Protein AF-A0A6V7K4S0-F1 (afdb_monomer)

Solvent-accessible surface area (backbone atoms only — not comparable to full-atom values): 2831 Å² total; per-residue (Å²): 135,70,84,84,64,41,38,41,32,20,64,19,88,43,89,90,33,57,74,76,46,78,37,41,93,86,66,82,85,86,87,88,73,92,63,99,45,71,32,78,49,112

Secondary structure (DSSP, 8-state):
--SSS-EEEESSSSTTS-EEEEE-TT--------SS--EEE-

InterPro domains:
  IPR035914 Spermadhesin, CUB domain superfamily [G3DSA:2.60.120.290] (1-42)
  IPR035914 Spermadhesin, CUB domain superfam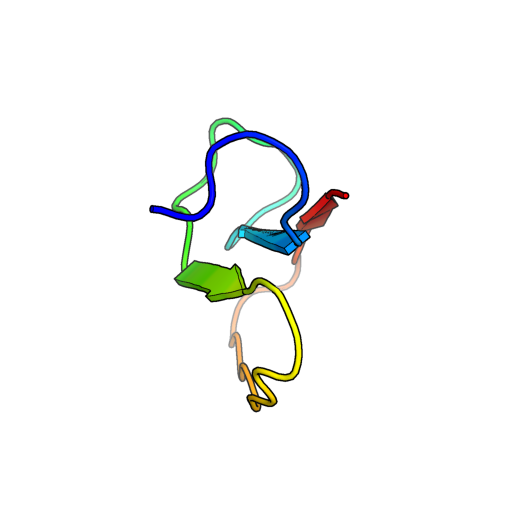ily [SSF49854] (2-42)

Foldseek 3Di:
DLPPDWKWKFQADDPVGDTPDIGDDPDDDDDDHPDPDM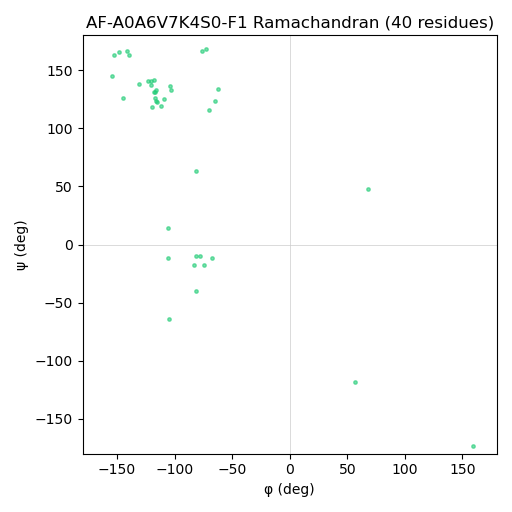DIDD

Radius of gyration: 10.33 Å; Cα contacts (8 Å, |Δi|>4): 66; chains: 1; bounding box: 26×18×24 Å

Organism: NCBI:txid1563983

Nearest PDB structures (foldseek):
  6gh8-assembly2_C  TM=7.181E-01  e=4.911E-01  Homo sapiens
  2qql-assembly1_A  TM=7.175E-01  e=6.840E-01  Homo sapiens
  2qqk-assembly1_A  TM=7.122E-01  e=1.018E+00  Homo sapiens
  7f57-assembly1_E  TM=6.485E-01  e=1.417E+00  Rattus norvegicus
  7f5a-assembly1_E  TM=6.132E-01  e=2.573E+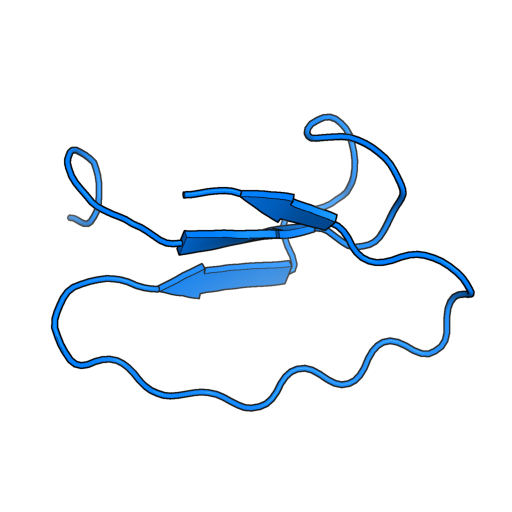00  Rattus norvegicus

pLDDT: mean 94.73, std 5.26, range [67.62, 98.19]

Sequence (42 aa):
HCTNDYIAVYAGPSTSSTMLKMLCSSEKTTVVHLGPELLIEF

Mean predicted aligned error: 2.74 Å

Structure (mmCIF, N/CA/C/O backbone):
data_AF-A0A6V7K4S0-F1
#
_entry.id   AF-A0A6V7K4S0-F1
#
loop_
_atom_site.group_PDB
_atom_site.id
_atom_site.type_symbol
_atom_site.label_atom_id
_atom_site.label_alt_id
_atom_site.label_comp_id
_atom_site.label_asym_id
_atom_site.label_entity_id
_atom_site.label_seq_id
_atom_site.pdbx_PDB_ins_code
_atom_site.Cartn_x
_atom_site.Cartn_y
_atom_site.Cartn_z
_atom_site.occupancy
_atom_site.B_iso_or_equiv
_atom_site.auth_seq_id
_atom_site.auth_comp_id
_atom_site.auth_asym_id
_atom_site.auth_atom_id
_atom_site.pdbx_PDB_model_num
ATOM 1 N N . HIS A 1 1 ? 14.634 0.663 -4.708 1.00 67.62 1 HIS A N 1
ATOM 2 C CA . HIS A 1 1 ? 13.732 0.399 -5.850 1.00 67.62 1 HIS A CA 1
ATOM 3 C C . HIS A 1 1 ? 12.299 0.626 -5.370 1.00 67.62 1 HIS A C 1
ATOM 5 O O . HIS A 1 1 ? 12.029 0.231 -4.247 1.00 67.62 1 HIS A O 1
ATOM 11 N N . CYS A 1 2 ? 11.455 1.311 -6.159 1.00 82.12 2 CYS A N 1
ATOM 12 C CA . CYS A 1 2 ? 10.139 1.876 -5.774 1.00 82.12 2 CYS A CA 1
ATOM 13 C C . CYS A 1 2 ? 10.176 3.053 -4.761 1.00 82.12 2 CYS A C 1
ATOM 15 O O . CYS A 1 2 ? 9.459 3.034 -3.774 1.00 82.12 2 CYS A O 1
ATOM 17 N N . THR A 1 3 ? 11.023 4.071 -4.964 1.00 86.00 3 THR A N 1
ATOM 18 C CA . THR A 1 3 ? 11.107 5.244 -4.051 1.00 86.00 3 THR A CA 1
ATOM 19 C C . THR A 1 3 ? 10.485 6.528 -4.599 1.00 86.00 3 THR A C 1
ATOM 21 O O . THR A 1 3 ? 10.370 7.489 -3.849 1.00 86.00 3 THR A O 1
ATOM 24 N N . ASN A 1 4 ? 10.140 6.560 -5.891 1.00 89.56 4 ASN A N 1
ATOM 25 C CA . ASN A 1 4 ? 9.627 7.762 -6.557 1.00 89.56 4 ASN A CA 1
ATOM 26 C C . ASN A 1 4 ? 8.117 7.640 -6.770 1.00 89.56 4 ASN A C 1
ATOM 28 O O . ASN A 1 4 ? 7.367 8.366 -6.137 1.00 89.56 4 ASN A O 1
ATOM 32 N N . ASP A 1 5 ? 7.703 6.660 -7.579 1.00 93.44 5 ASP A N 1
ATOM 33 C CA . ASP A 1 5 ? 6.297 6.391 -7.876 1.00 93.44 5 ASP A CA 1
ATOM 34 C C . ASP A 1 5 ? 5.953 4.975 -7.414 1.00 93.44 5 ASP A C 1
ATOM 36 O O . ASP A 1 5 ? 6.547 3.992 -7.883 1.00 93.44 5 ASP A O 1
ATOM 40 N N . TYR A 1 6 ? 5.020 4.864 -6.476 1.00 96.19 6 TYR A N 1
ATOM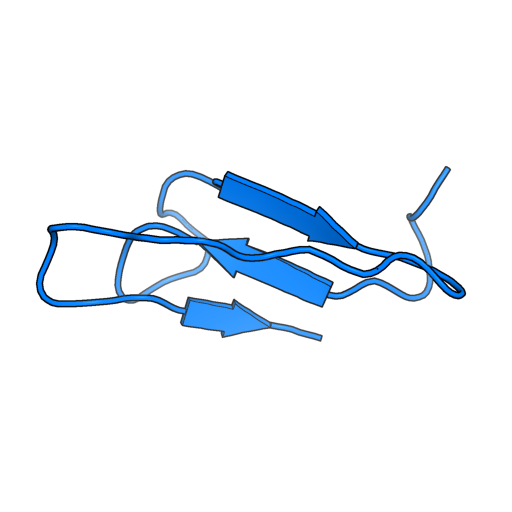 41 C CA . TYR A 1 6 ? 4.544 3.586 -5.971 1.00 96.19 6 TYR A CA 1
ATOM 42 C C . TYR A 1 6 ? 3.112 3.708 -5.457 1.00 96.19 6 TYR A C 1
ATOM 44 O O . TYR A 1 6 ? 2.618 4.792 -5.210 1.00 96.19 6 TYR A O 1
ATOM 52 N N . ILE A 1 7 ? 2.441 2.574 -5.301 1.00 96.75 7 ILE A N 1
ATOM 53 C CA . ILE A 1 7 ? 1.201 2.469 -4.536 1.00 96.75 7 ILE A CA 1
ATOM 54 C C . ILE A 1 7 ? 1.532 1.700 -3.267 1.00 96.75 7 ILE A C 1
ATOM 56 O O . ILE A 1 7 ? 2.052 0.583 -3.346 1.00 96.75 7 ILE A O 1
ATOM 60 N N . ALA A 1 8 ? 1.223 2.267 -2.107 1.00 96.81 8 ALA A N 1
ATOM 61 C CA . ALA A 1 8 ? 1.308 1.580 -0.829 1.00 96.81 8 ALA A CA 1
ATOM 62 C C . ALA A 1 8 ? -0.084 1.187 -0.329 1.00 96.81 8 ALA A C 1
ATOM 64 O O . ALA A 1 8 ? -1.050 1.943 -0.408 1.00 96.81 8 ALA A O 1
ATOM 65 N N . VAL A 1 9 ? -0.180 -0.037 0.180 1.00 97.62 9 VAL A N 1
ATOM 66 C CA . VAL A 1 9 ? -1.402 -0.616 0.736 1.00 97.62 9 VAL A CA 1
ATOM 67 C C . VAL A 1 9 ? -1.174 -0.876 2.216 1.00 97.62 9 VAL A C 1
ATOM 69 O O . VAL A 1 9 ? -0.254 -1.617 2.566 1.00 97.62 9 VAL A O 1
ATOM 72 N N . TYR A 1 10 ? -2.022 -0.322 3.078 1.00 98.19 10 TYR A N 1
ATOM 73 C CA . TYR A 1 10 ? -1.906 -0.420 4.533 1.00 98.19 10 TYR A CA 1
ATOM 74 C C . TYR A 1 10 ? -3.115 -1.132 5.155 1.00 98.19 10 TYR A C 1
ATOM 76 O O . TYR A 1 10 ? -4.257 -0.933 4.741 1.00 98.19 10 TYR A O 1
ATOM 84 N N . ALA A 1 11 ? -2.859 -1.954 6.176 1.00 97.75 11 ALA A N 1
ATOM 85 C CA . ALA A 1 11 ? -3.859 -2.684 6.960 1.00 97.75 11 ALA A CA 1
ATOM 86 C C . ALA A 1 11 ? -4.490 -1.805 8.054 1.00 97.75 11 ALA A C 1
ATOM 88 O O . ALA A 1 11 ? -4.278 -2.043 9.244 1.00 97.75 11 ALA A O 1
ATOM 89 N N . GLY A 1 12 ? -5.195 -0.749 7.659 1.00 97.50 12 GLY A N 1
ATOM 90 C CA . GLY A 1 12 ? -5.845 0.168 8.589 1.00 97.50 12 GLY A CA 1
ATOM 91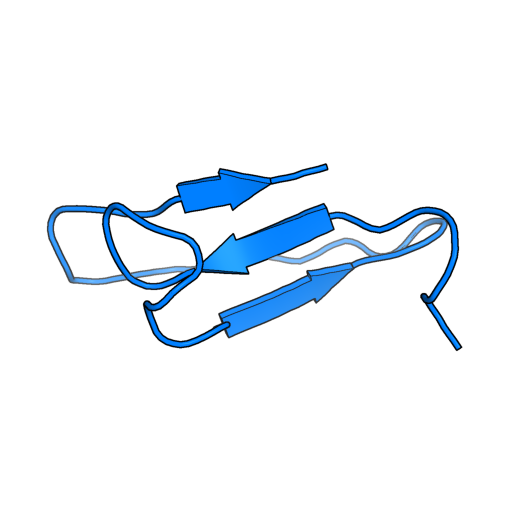 C C . GLY A 1 12 ? -6.153 1.528 7.963 1.00 97.50 12 GLY A C 1
ATOM 92 O O . GLY A 1 12 ? -5.961 1.706 6.760 1.00 97.50 12 GLY A O 1
ATOM 93 N N . PRO A 1 13 ? -6.626 2.494 8.766 1.00 97.31 13 PRO A N 1
ATOM 94 C CA . PRO A 1 13 ? -7.152 3.769 8.272 1.00 97.31 13 PRO A CA 1
ATOM 95 C C . PRO A 1 13 ? -6.084 4.824 7.948 1.00 97.31 13 PRO A C 1
ATOM 97 O O . PRO A 1 13 ? -6.407 5.870 7.391 1.00 97.31 13 PRO A O 1
ATOM 100 N N . SER A 1 14 ? -4.821 4.600 8.321 1.00 97.69 14 SER A N 1
ATOM 101 C CA . SER A 1 14 ? -3.737 5.587 8.200 1.00 97.69 14 SER A CA 1
ATOM 102 C C . SER A 1 14 ? -2.418 4.958 7.746 1.00 97.69 14 SER A C 1
ATOM 104 O O . SER A 1 14 ? -2.199 3.756 7.907 1.00 97.69 14 SER A O 1
ATOM 106 N N . THR A 1 15 ? -1.488 5.791 7.274 1.00 97.56 15 THR A N 1
ATOM 107 C CA . THR A 1 15 ? -0.126 5.395 6.864 1.00 97.56 15 THR A CA 1
ATOM 108 C C . THR A 1 15 ? 0.767 4.937 8.020 1.00 97.56 15 THR A C 1
ATOM 110 O O . THR A 1 15 ? 1.819 4.346 7.794 1.00 97.56 15 THR A O 1
ATOM 113 N N . SER A 1 16 ? 0.346 5.154 9.272 1.00 97.69 16 SER A N 1
ATOM 114 C CA . SER A 1 16 ? 0.992 4.561 10.449 1.00 97.69 16 SER A CA 1
ATOM 115 C C . SER A 1 16 ? 0.616 3.090 10.665 1.00 97.69 16 SER A C 1
ATOM 117 O O . SER A 1 16 ? 1.194 2.435 11.531 1.00 97.69 16 SER A O 1
ATOM 119 N N . SER A 1 17 ? -0.375 2.576 9.931 1.00 97.94 17 SER A N 1
ATOM 120 C CA . SER A 1 17 ? -0.773 1.165 9.973 1.00 97.94 17 SER A CA 1
ATOM 121 C C . SER A 1 17 ? 0.270 0.287 9.270 1.00 97.94 17 SER A C 1
ATOM 123 O O . SER A 1 17 ? 1.161 0.771 8.575 1.00 97.94 17 SER A O 1
ATOM 125 N N . THR A 1 18 ? 0.181 -1.033 9.426 1.00 97.25 18 THR A N 1
ATOM 126 C CA . THR A 1 18 ? 1.137 -1.950 8.789 1.00 97.25 18 THR A CA 1
ATOM 127 C C . THR A 1 18 ? 1.018 -1.905 7.264 1.00 97.25 18 THR A C 1
ATOM 129 O O . THR A 1 18 ? -0.050 -2.188 6.720 1.00 97.25 18 THR A O 1
ATOM 132 N N . MET A 1 19 ? 2.119 -1.609 6.566 1.00 96.88 19 MET A N 1
ATOM 133 C CA . MET A 1 19 ? 2.183 -1.700 5.105 1.00 96.88 19 MET A CA 1
ATOM 134 C C . MET A 1 19 ? 2.152 -3.171 4.675 1.00 96.88 19 MET A C 1
ATOM 136 O O . MET A 1 19 ? 3.061 -3.941 4.976 1.00 96.88 19 MET A O 1
ATOM 140 N N . LEU A 1 20 ? 1.100 -3.557 3.962 1.00 96.75 20 LEU A N 1
ATOM 141 C CA . LEU A 1 20 ? 0.915 -4.899 3.418 1.00 96.75 20 LEU A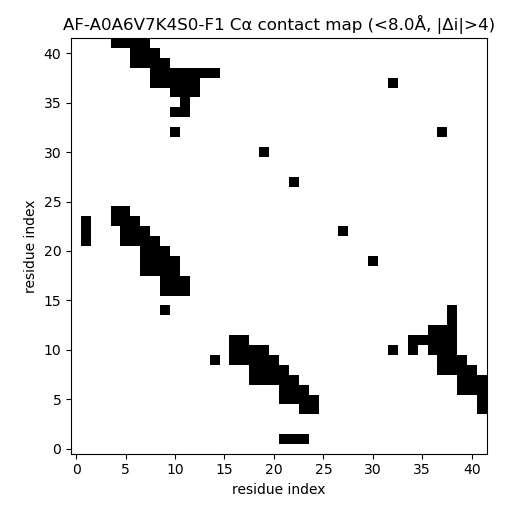 CA 1
ATOM 142 C C . LEU A 1 20 ? 1.687 -5.090 2.117 1.00 96.75 20 LEU A C 1
ATOM 144 O O . LEU A 1 20 ? 2.243 -6.160 1.863 1.00 96.75 20 LEU A O 1
ATOM 148 N N . LYS A 1 21 ? 1.689 -4.065 1.262 1.00 96.00 21 LYS A N 1
ATOM 149 C CA . LYS A 1 21 ? 2.313 -4.137 -0.054 1.00 96.00 21 LYS A CA 1
ATOM 150 C C . LYS A 1 21 ? 2.725 -2.755 -0.535 1.00 96.00 21 LYS A C 1
ATOM 152 O O . LYS A 1 21 ? 2.017 -1.782 -0.308 1.00 96.00 21 LYS A O 1
ATOM 157 N N . MET A 1 22 ? 3.841 -2.722 -1.249 1.00 95.75 22 MET A N 1
ATOM 158 C CA . MET A 1 22 ? 4.243 -1.624 -2.114 1.00 95.75 22 MET A CA 1
ATOM 159 C C . MET A 1 22 ? 4.274 -2.170 -3.541 1.00 95.75 22 MET A C 1
ATOM 161 O O . MET A 1 22 ? 4.769 -3.280 -3.756 1.00 95.75 22 MET A O 1
ATOM 165 N N . LEU A 1 23 ? 3.687 -1.432 -4.474 1.00 96.00 23 LEU A N 1
ATOM 166 C CA . LEU A 1 23 ? 3.628 -1.760 -5.894 1.00 96.00 23 LEU A CA 1
ATOM 167 C C . LEU A 1 23 ? 4.291 -0.638 -6.671 1.00 96.00 23 LEU A C 1
ATOM 169 O O . LEU A 1 23 ? 4.018 0.526 -6.396 1.00 96.00 23 LEU A 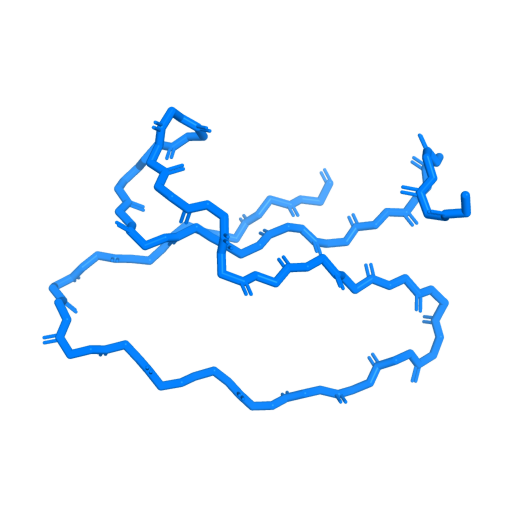O 1
ATOM 173 N N . CYS A 1 24 ? 5.101 -0.958 -7.670 1.00 95.06 24 CYS A N 1
ATOM 174 C CA . CYS A 1 24 ? 5.556 0.052 -8.619 1.00 95.06 24 CYS A CA 1
ATOM 175 C C . CYS A 1 24 ? 5.611 -0.481 -10.055 1.00 95.06 24 CYS A C 1
ATOM 177 O O . CYS A 1 24 ? 5.524 -1.684 -10.303 1.00 95.06 24 CYS A O 1
ATOM 179 N N . SER A 1 25 ? 5.744 0.426 -11.028 1.00 92.69 25 SER A N 1
ATOM 180 C CA . SER A 1 25 ? 5.792 0.088 -12.456 1.00 92.69 25 SER A CA 1
ATOM 181 C C . SER A 1 25 ? 4.552 -0.701 -12.923 1.00 92.69 25 SER A C 1
ATOM 183 O O . SER A 1 25 ? 3.440 -0.186 -12.880 1.00 92.69 25 SER A O 1
ATOM 185 N N . SER A 1 26 ? 4.733 -1.931 -13.408 1.00 93.81 26 SER A N 1
ATOM 186 C CA . SER A 1 26 ? 3.683 -2.789 -13.968 1.00 93.81 26 SER A CA 1
ATOM 187 C C . SER A 1 26 ? 3.283 -3.937 -13.036 1.00 93.81 26 SER A C 1
ATOM 189 O O . SER A 1 26 ? 2.609 -4.878 -13.465 1.00 93.81 26 SER A O 1
ATOM 191 N N . GLU A 1 27 ? 3.685 -3.869 -11.764 1.00 94.56 27 GLU A N 1
ATOM 192 C CA . GLU A 1 27 ? 3.329 -4.870 -10.766 1.00 94.56 27 GLU A CA 1
ATOM 193 C C . GLU A 1 27 ? 1.814 -4.933 -10.553 1.00 94.56 27 GLU A C 1
ATOM 195 O O . GLU A 1 27 ? 1.127 -3.925 -10.391 1.00 94.56 27 GLU A O 1
ATOM 200 N N . LYS A 1 28 ? 1.289 -6.159 -10.530 1.00 94.44 28 LYS A N 1
ATOM 201 C CA . LYS A 1 28 ? -0.114 -6.451 -10.239 1.00 94.44 28 LYS A CA 1
ATOM 202 C C . LYS A 1 28 ? -0.177 -7.404 -9.062 1.00 94.44 28 LYS A C 1
ATOM 204 O O . LYS A 1 28 ? 0.626 -8.329 -8.965 1.00 94.44 28 LYS A O 1
ATOM 209 N N . THR A 1 29 ? -1.146 -7.194 -8.182 1.00 95.06 29 THR A N 1
ATOM 210 C CA . THR A 1 29 ? -1.342 -8.042 -7.007 1.00 95.06 29 THR A CA 1
ATOM 211 C C . THR A 1 29 ? -2.815 -8.114 -6.634 1.00 95.06 29 THR A C 1
ATOM 213 O O . THR A 1 29 ? -3.620 -7.275 -7.039 1.00 95.06 29 THR A O 1
ATOM 216 N N . THR A 1 30 ? -3.144 -9.081 -5.788 1.00 95.81 30 THR A N 1
ATOM 217 C CA . THR A 1 30 ? -4.399 -9.120 -5.042 1.00 95.81 30 THR A CA 1
ATOM 218 C C . THR A 1 30 ? -4.060 -9.070 -3.560 1.00 95.81 30 THR A C 1
ATOM 220 O O . THR A 1 30 ? -3.181 -9.800 -3.107 1.00 95.81 30 THR A O 1
ATOM 223 N N . VAL A 1 31 ? -4.725 -8.192 -2.813 1.00 95.12 31 VAL A N 1
ATOM 224 C CA . VAL A 1 31 ? -4.605 -8.107 -1.354 1.00 95.12 31 VAL A CA 1
ATOM 225 C C . VAL A 1 31 ? -5.970 -8.426 -0.765 1.00 95.12 31 VAL A C 1
ATOM 227 O O . VAL A 1 31 ? -6.964 -7.810 -1.136 1.00 95.12 31 VAL A O 1
ATOM 230 N N . VAL A 1 32 ? -6.010 -9.399 0.143 1.00 95.38 32 VAL A N 1
ATOM 231 C CA . VAL A 1 32 ? -7.196 -9.719 0.941 1.00 95.38 32 VAL A CA 1
ATOM 232 C C . VAL A 1 32 ? -6.877 -9.344 2.379 1.00 95.38 32 VAL A C 1
ATOM 234 O O . VAL A 1 32 ? -5.931 -9.871 2.962 1.00 95.38 32 VAL A O 1
ATOM 237 N N . HIS A 1 33 ? -7.655 -8.424 2.939 1.00 94.94 33 HIS A N 1
ATOM 238 C CA . HIS A 1 33 ? -7.558 -8.029 4.336 1.00 94.94 33 HIS A CA 1
ATOM 239 C C . HIS A 1 33 ? -8.867 -8.381 5.041 1.00 94.94 33 HIS A C 1
ATOM 241 O O . HIS A 1 33 ? -9.943 -8.104 4.522 1.00 94.94 33 HIS A O 1
ATOM 247 N N . LEU A 1 34 ? -8.767 -9.039 6.198 1.00 95.25 34 LEU A N 1
ATOM 248 C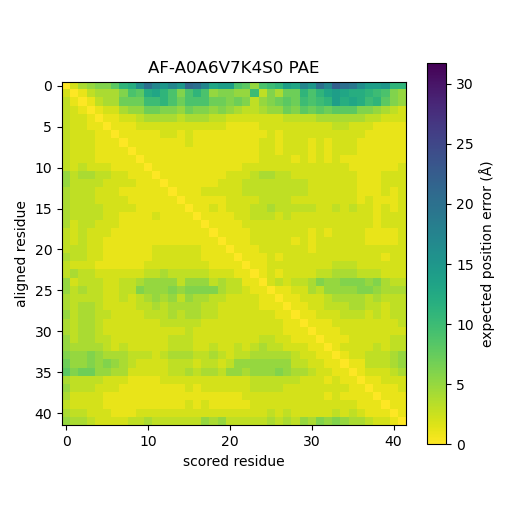 CA . LEU A 1 34 ? -9.933 -9.464 6.981 1.00 95.25 34 LEU A CA 1
ATOM 249 C C . LEU A 1 34 ? -10.477 -8.348 7.881 1.00 95.25 34 LEU A C 1
ATOM 251 O O . LEU A 1 34 ? -11.591 -8.463 8.387 1.00 95.25 34 LEU A O 1
ATOM 255 N N . GLY A 1 35 ? -9.674 -7.310 8.128 1.00 93.56 35 GLY A N 1
ATOM 256 C CA . GLY A 1 35 ? -10.078 -6.168 8.932 1.00 93.56 35 GLY A CA 1
ATOM 257 C C . GLY A 1 35 ? -11.018 -5.223 8.180 1.00 93.56 35 GLY A C 1
ATOM 258 O O . GLY A 1 35 ? -11.157 -5.314 6.959 1.00 93.56 35 GLY A O 1
ATOM 259 N N . PRO A 1 36 ? -11.667 -4.306 8.912 1.00 96.44 36 PRO A N 1
ATOM 260 C CA . PRO A 1 36 ? -12.694 -3.428 8.359 1.00 96.44 36 PRO A CA 1
ATOM 261 C C . PRO A 1 36 ? -12.134 -2.307 7.475 1.00 96.44 36 PRO A C 1
ATOM 263 O O . PRO A 1 36 ? -12.890 -1.702 6.720 1.00 96.44 36 PRO A O 1
ATOM 266 N N . GLU A 1 37 ? -10.836 -2.009 7.581 1.00 97.69 37 GLU A N 1
ATOM 267 C CA . GLU A 1 37 ? -10.227 -0.818 6.994 1.00 97.69 37 GLU A CA 1
ATOM 268 C C . GLU A 1 37 ? -8.961 -1.167 6.214 1.00 97.69 37 GLU A C 1
ATOM 270 O O . GLU A 1 37 ? -8.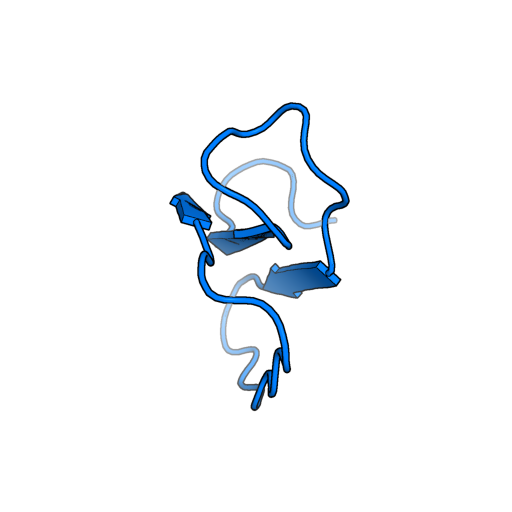133 -1.972 6.644 1.00 97.69 37 GLU A O 1
ATOM 275 N N . LEU A 1 38 ? -8.816 -0.534 5.054 1.00 97.50 38 LEU A N 1
ATOM 276 C CA . LEU A 1 38 ? -7.660 -0.655 4.180 1.00 97.50 38 LEU A CA 1
ATOM 277 C C . LEU A 1 38 ? -7.421 0.706 3.530 1.00 97.50 38 LEU A C 1
ATOM 279 O O . LEU A 1 38 ? -8.329 1.268 2.916 1.00 97.50 38 LEU A O 1
ATOM 283 N N . LEU A 1 39 ? -6.201 1.221 3.661 1.00 98.06 39 LEU A N 1
ATOM 284 C CA . LEU A 1 39 ? -5.777 2.469 3.036 1.00 98.06 39 LEU A CA 1
ATOM 285 C C . LEU A 1 39 ? -4.908 2.167 1.813 1.00 98.06 39 LEU A C 1
ATOM 287 O O . LEU A 1 39 ? -3.979 1.361 1.887 1.00 98.06 39 LEU A O 1
ATOM 291 N N . ILE A 1 40 ? -5.208 2.836 0.701 1.00 97.25 40 ILE A N 1
ATOM 292 C CA . ILE A 1 40 ? -4.391 2.840 -0.515 1.00 97.25 40 ILE A CA 1
ATOM 293 C C . ILE A 1 40 ? -3.883 4.267 -0.720 1.00 97.25 40 ILE A C 1
ATOM 295 O O . ILE A 1 40 ? -4.688 5.191 -0.825 1.00 97.25 40 ILE A O 1
ATOM 299 N N . GLU A 1 41 ? -2.565 4.428 -0.778 1.00 96.69 41 GLU A N 1
ATOM 300 C CA . GLU A 1 41 ? -1.871 5.697 -1.015 1.00 96.69 41 GLU A CA 1
ATOM 301 C C . GLU A 1 41 ? -1.017 5.584 -2.286 1.00 96.69 41 GLU A C 1
ATOM 303 O O . GLU A 1 41 ? -0.431 4.528 -2.534 1.00 96.69 41 GLU A O 1
ATOM 308 N N . PHE A 1 42 ? -0.989 6.648 -3.092 1.00 92.94 42 PHE A N 1
ATOM 309 C CA . PHE A 1 42 ? -0.138 6.798 -4.275 1.00 92.94 42 PHE A CA 1
ATOM 310 C C . PHE A 1 42 ? 0.887 7.903 -4.023 1.00 92.94 42 PHE A C 1
ATOM 312 O O . PHE A 1 42 ? 0.446 8.979 -3.555 1.00 92.94 42 PHE A O 1
#